Protein AF-A0A0C2GLP7-F1 (afdb_monomer)

InterPro domains:
  IPR011989 Armadillo-like helical [G3DSA:1.25.10.10] (1-63)
  IPR013040 Coatomer, gamma subunit, appendage, Ig-like subdomain [PF08752] (126-172)
  IPR013041 Clathrin adaptor, appendage, Ig-like subdomain superfamily [SSF49348] (123-172)
  IPR016024 Armadillo-type fold [SSF48371] (1-90)
  IPR017106 Coatomer gamma subunit [PTHR10261] (1-172)
  IPR037067 Coatomer, gamma subunit, appendage domain superfamily [G3DSA:2.60.40.1480] (117-172)

Radius of gyration: 25.74 Å; Cα contacts (8 Å, |Δi|>4): 143; chains: 1; bounding box: 52×52×60 Å

Foldseek 3Di:
DLLVVLLVLLLCCLVDVVCVVVSLVVLVVQCPDPDPSSNVSSVVSNVCSPDNDSVVSCVPRVNDQQADPVQVVVQVVVVVVVPDPVDDRDPVVRDGDPDPPVPPPPPPPPDDDDPPPDVPPPPPDVVQVVQCVPPVCVVLDGWDDKDDWDWPDDPPDPDTDIDIDIDGPPDDD

Structure (mmCIF, N/CA/C/O backbone):
data_AF-A0A0C2GLP7-F1
#
_entry.id   AF-A0A0C2GLP7-F1
#
loop_
_atom_site.group_PDB
_atom_site.id
_atom_site.type_symbol
_atom_site.label_atom_id
_atom_site.label_alt_id
_atom_site.label_comp_id
_atom_site.label_asym_id
_atom_site.label_entity_id
_atom_site.label_seq_id
_atom_site.pdbx_PDB_ins_code
_atom_site.Cartn_x
_atom_site.Cartn_y
_atom_site.Cartn_z
_atom_site.occupancy
_atom_site.B_iso_or_equiv
_atom_site.auth_seq_id
_atom_site.auth_comp_id
_atom_site.auth_asym_id
_atom_site.auth_atom_id
_atom_site.pdbx_PDB_model_num
ATOM 1 N N . VAL A 1 1 ? -2.780 -5.185 -8.805 1.00 80.06 1 VAL A N 1
ATOM 2 C CA . VAL A 1 1 ? -4.250 -5.459 -8.766 1.00 80.06 1 VAL A CA 1
ATOM 3 C C . VAL A 1 1 ? -4.715 -6.050 -7.429 1.00 80.06 1 VAL A C 1
ATOM 5 O O . VAL A 1 1 ? -5.695 -5.550 -6.888 1.00 80.06 1 VAL A O 1
ATOM 8 N N . ARG A 1 2 ? -4.038 -7.060 -6.852 1.00 92.25 2 ARG A N 1
ATOM 9 C CA . ARG A 1 2 ? -4.469 -7.697 -5.585 1.00 92.25 2 ARG A CA 1
ATOM 10 C C . ARG A 1 2 ? -4.434 -6.760 -4.364 1.00 92.25 2 ARG A C 1
ATOM 12 O O . ARG A 1 2 ? -5.396 -6.735 -3.603 1.00 92.25 2 ARG A O 1
ATOM 19 N N . ALA A 1 3 ? -3.417 -5.906 -4.238 1.00 92.81 3 ALA A N 1
ATOM 20 C CA . ALA A 1 3 ? -3.325 -4.909 -3.162 1.00 92.81 3 ALA A CA 1
ATOM 21 C C . ALA A 1 3 ? -4.511 -3.915 -3.143 1.00 92.81 3 ALA A C 1
ATOM 23 O O . ALA A 1 3 ? -5.048 -3.558 -2.088 1.00 92.81 3 ALA A O 1
ATOM 24 N N . ALA A 1 4 ? -4.999 -3.523 -4.325 1.00 93.81 4 ALA A N 1
ATOM 25 C CA . ALA A 1 4 ? -6.190 -2.684 -4.453 1.00 93.81 4 ALA A CA 1
ATOM 26 C C . ALA A 1 4 ? -7.460 -3.407 -3.963 1.00 93.81 4 ALA A C 1
ATOM 28 O O . ALA A 1 4 ? -8.297 -2.793 -3.302 1.00 93.81 4 ALA A O 1
ATOM 29 N N . ALA A 1 5 ? -7.582 -4.716 -4.213 1.00 96.06 5 ALA A N 1
ATOM 30 C CA . ALA A 1 5 ? -8.701 -5.518 -3.716 1.00 96.06 5 ALA A CA 1
ATOM 31 C C . ALA A 1 5 ? -8.699 -5.624 -2.180 1.00 96.06 5 ALA A C 1
ATOM 33 O O . ALA A 1 5 ? -9.744 -5.445 -1.557 1.00 96.06 5 ALA A O 1
ATOM 34 N N . VAL A 1 6 ? -7.530 -5.823 -1.559 1.00 97.31 6 VAL A N 1
ATOM 35 C CA . VAL A 1 6 ? -7.371 -5.807 -0.089 1.00 97.31 6 VAL A CA 1
ATOM 36 C C . VAL A 1 6 ? -7.851 -4.483 0.510 1.00 97.31 6 VAL A C 1
ATOM 38 O O . VAL A 1 6 ? -8.570 -4.460 1.507 1.00 97.31 6 VAL A O 1
ATOM 41 N N . THR A 1 7 ? -7.531 -3.376 -0.153 1.00 95.25 7 THR A N 1
ATOM 42 C CA . THR A 1 7 ? -7.977 -2.036 0.256 1.00 95.25 7 THR A CA 1
ATOM 43 C C . THR A 1 7 ? -9.483 -1.861 0.131 1.00 95.25 7 THR A C 1
ATOM 45 O O . THR A 1 7 ? -10.116 -1.293 1.018 1.00 95.25 7 THR A O 1
ATOM 48 N N . ALA A 1 8 ? -10.081 -2.362 -0.951 1.00 95.75 8 ALA A N 1
ATOM 49 C CA . ALA A 1 8 ? -11.529 -2.328 -1.128 1.00 95.75 8 ALA A CA 1
ATOM 50 C C . ALA A 1 8 ? -12.249 -3.137 -0.034 1.00 95.75 8 ALA A C 1
ATOM 52 O O . ALA A 1 8 ? -13.205 -2.642 0.560 1.00 95.75 8 ALA A O 1
ATOM 53 N N . LEU A 1 9 ? -11.749 -4.335 0.296 1.00 96.31 9 LEU A N 1
ATOM 54 C CA . LEU A 1 9 ? -12.263 -5.144 1.407 1.00 96.31 9 LEU A CA 1
ATOM 55 C C . LEU A 1 9 ? -12.194 -4.386 2.736 1.00 96.31 9 LEU A C 1
ATOM 57 O O . LEU A 1 9 ? -13.183 -4.335 3.467 1.00 96.31 9 LEU A O 1
ATOM 61 N N . ALA A 1 10 ? -11.059 -3.748 3.022 1.00 95.88 10 ALA A N 1
ATOM 62 C CA . ALA A 1 10 ? -10.894 -2.953 4.231 1.00 95.88 10 ALA A CA 1
ATOM 63 C C . ALA A 1 10 ? -11.896 -1.790 4.310 1.00 95.88 10 ALA A C 1
ATOM 65 O O . ALA A 1 10 ? -12.485 -1.568 5.366 1.00 95.88 10 ALA A O 1
ATOM 66 N N . LYS A 1 11 ? -12.159 -1.102 3.190 1.00 95.12 11 LYS A N 1
ATOM 67 C CA . LYS A 1 11 ? -13.175 -0.038 3.113 1.00 95.12 11 LYS A CA 1
ATOM 68 C C . LYS A 1 11 ? -14.583 -0.552 3.417 1.00 95.12 11 LYS A C 1
ATOM 70 O O . LYS A 1 11 ? -15.300 0.101 4.173 1.00 95.12 11 LYS A O 1
ATOM 75 N N . PHE A 1 12 ? -14.959 -1.731 2.915 1.00 95.19 12 PHE A N 1
ATOM 76 C CA . PHE A 1 12 ? -16.239 -2.353 3.277 1.00 95.19 12 PHE A CA 1
ATOM 77 C C . PHE A 1 12 ? -16.322 -2.665 4.773 1.00 95.19 12 PHE A C 1
ATOM 79 O O . PHE A 1 12 ? -17.330 -2.355 5.404 1.00 95.19 12 PHE A O 1
ATOM 86 N N . GLY A 1 13 ? -15.254 -3.215 5.360 1.00 93.94 13 GLY A N 1
ATOM 87 C CA . GLY A 1 13 ? -15.191 -3.464 6.802 1.00 93.94 13 GLY A CA 1
ATOM 88 C C . GLY A 1 13 ? -15.241 -2.176 7.633 1.00 93.94 13 GLY A C 1
ATOM 89 O O . GLY A 1 13 ? -15.859 -2.142 8.695 1.00 93.94 13 GLY A O 1
ATOM 90 N N . ALA A 1 14 ? -14.636 -1.091 7.154 1.00 93.56 14 ALA A N 1
ATOM 91 C CA . ALA A 1 14 ? -14.672 0.201 7.829 1.00 93.56 14 ALA A CA 1
ATOM 92 C C . ALA A 1 14 ? -16.087 0.803 7.839 1.00 93.56 14 ALA A C 1
ATOM 94 O O . ALA A 1 14 ? -16.565 1.189 8.907 1.00 93.56 14 ALA A O 1
ATOM 95 N N . GLN A 1 15 ? -16.763 0.812 6.683 1.00 92.88 15 GLN A N 1
ATOM 96 C CA . GLN A 1 15 ? -18.100 1.397 6.505 1.00 92.88 15 GLN A CA 1
ATOM 97 C C . GLN A 1 15 ? -19.227 0.544 7.099 1.00 92.88 15 GLN A C 1
ATOM 99 O O . GLN A 1 15 ? -20.223 1.090 7.568 1.00 92.88 15 GLN A O 1
ATOM 104 N N . CYS A 1 16 ? -19.090 -0.785 7.089 1.00 92.56 16 CYS A N 1
ATOM 105 C CA . CYS A 1 16 ? -20.119 -1.708 7.555 1.00 92.56 16 CYS A CA 1
ATOM 106 C C . CYS A 1 16 ? -19.573 -2.623 8.657 1.00 92.56 16 CYS A C 1
ATOM 108 O O . CYS A 1 16 ? -18.890 -3.616 8.394 1.00 92.56 16 CYS A O 1
ATOM 110 N N . ALA A 1 17 ? -19.906 -2.297 9.909 1.00 89.25 17 ALA A N 1
ATOM 111 C CA . ALA A 1 17 ? -19.451 -3.051 11.075 1.00 89.25 17 ALA A CA 1
ATOM 112 C C . ALA A 1 17 ? -19.919 -4.518 11.062 1.00 89.25 17 ALA A C 1
ATOM 114 O O . ALA A 1 17 ? -19.164 -5.398 11.469 1.00 89.25 17 ALA A O 1
ATOM 115 N N . GLU A 1 18 ? -21.114 -4.792 10.533 1.00 93.88 18 GLU A N 1
ATOM 116 C CA . GLU A 1 18 ? -21.685 -6.144 10.438 1.00 93.88 18 GLU A CA 1
ATOM 117 C C . GLU A 1 18 ? -20.884 -7.064 9.509 1.00 93.88 18 GLU A C 1
ATOM 119 O O . GLU A 1 18 ? -20.799 -8.269 9.741 1.00 93.88 18 GLU A O 1
ATOM 124 N N . LEU A 1 19 ? -20.239 -6.504 8.480 1.00 94.25 19 LEU A N 1
ATOM 125 C CA . LEU A 1 19 ? -19.404 -7.265 7.550 1.00 94.25 19 LEU A CA 1
ATOM 126 C C . LEU A 1 19 ? -17.975 -7.479 8.065 1.00 94.25 19 LEU A C 1
ATOM 128 O O . LEU A 1 19 ? -17.256 -8.311 7.504 1.00 94.25 19 LEU A O 1
ATOM 132 N N . ARG A 1 20 ? -17.544 -6.780 9.127 1.00 93.69 20 ARG A N 1
ATOM 133 C CA . ARG A 1 20 ? -16.162 -6.855 9.641 1.00 93.69 20 ARG A CA 1
ATOM 134 C C . ARG A 1 20 ? -15.683 -8.276 9.927 1.00 93.69 20 ARG A C 1
ATOM 136 O O . ARG A 1 20 ? -14.580 -8.579 9.477 1.00 93.69 20 ARG A O 1
ATOM 14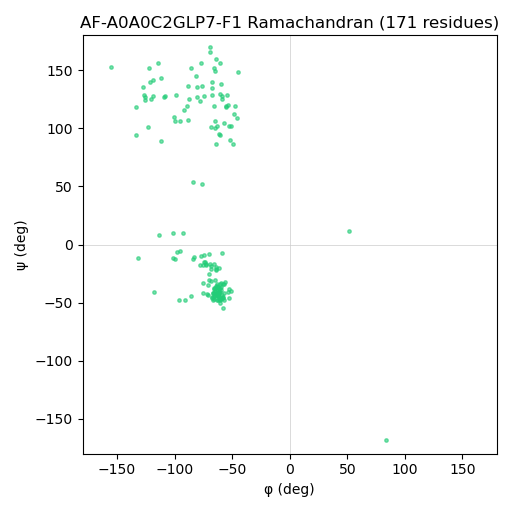3 N N . PRO A 1 21 ? -16.451 -9.164 10.591 1.00 95.75 21 PRO A N 1
ATOM 144 C CA . PRO A 1 21 ? -15.984 -10.525 10.852 1.00 95.75 21 PRO A CA 1
ATOM 145 C C . PRO A 1 21 ? -15.657 -11.279 9.556 1.00 95.75 21 PRO A C 1
ATOM 147 O O . PRO A 1 21 ? -14.601 -11.901 9.439 1.00 95.75 21 PRO A O 1
ATOM 150 N N . SER A 1 22 ? -16.516 -11.152 8.541 1.00 97.12 22 SER A N 1
ATOM 151 C CA . SER A 1 22 ? -16.319 -11.768 7.225 1.00 97.12 22 SER A CA 1
ATOM 152 C C . SER A 1 22 ? -15.113 -11.174 6.494 1.00 97.12 22 SER A C 1
ATOM 154 O O . SER A 1 22 ? -14.281 -11.914 5.968 1.00 97.12 22 SER A O 1
ATOM 156 N N . ILE A 1 23 ? -14.971 -9.845 6.506 1.00 97.25 23 ILE A N 1
ATOM 157 C CA . ILE A 1 23 ? -13.829 -9.146 5.903 1.00 97.25 23 ILE A CA 1
ATOM 158 C C . ILE A 1 23 ? -12.514 -9.547 6.583 1.00 97.25 23 ILE A C 1
ATOM 160 O O . ILE A 1 23 ? -11.542 -9.842 5.892 1.00 97.25 23 ILE A O 1
ATOM 164 N N . GLN A 1 24 ? -12.474 -9.636 7.914 1.00 96.31 24 GLN A N 1
ATOM 165 C CA . GLN A 1 24 ? -11.284 -10.071 8.650 1.00 96.31 24 GLN A CA 1
ATOM 166 C C . GLN A 1 24 ? -10.863 -11.499 8.273 1.00 96.31 24 GLN A C 1
ATOM 168 O O . GLN A 1 24 ? -9.671 -11.770 8.148 1.00 96.31 24 GLN A O 1
ATOM 173 N N . VAL A 1 25 ? -11.806 -12.418 8.039 1.00 97.44 25 VAL A N 1
ATOM 174 C CA . VAL A 1 25 ? -11.477 -13.769 7.546 1.00 97.44 25 VAL A CA 1
ATOM 175 C C . VAL A 1 25 ? -10.822 -13.712 6.163 1.00 97.44 25 VAL A C 1
ATOM 177 O O . VAL A 1 25 ? -9.849 -14.428 5.919 1.00 97.44 25 VAL A O 1
ATOM 180 N N . LEU A 1 26 ? -11.320 -12.861 5.264 1.00 97.25 26 LEU A N 1
ATOM 181 C CA . LEU A 1 26 ? -10.726 -12.684 3.936 1.00 97.25 26 LEU A CA 1
ATOM 182 C C . LEU A 1 26 ? -9.326 -12.068 4.022 1.00 97.25 26 LEU A C 1
ATOM 184 O O . LEU A 1 26 ? -8.393 -12.606 3.431 1.00 97.25 26 LEU A O 1
ATOM 188 N N . LEU A 1 27 ? -9.151 -11.009 4.815 1.00 97.44 27 LEU A N 1
ATOM 189 C CA . LEU A 1 27 ? -7.850 -10.365 5.006 1.00 97.44 27 LEU A CA 1
ATOM 190 C C . LEU A 1 27 ? -6.821 -11.315 5.639 1.00 97.44 27 LEU A C 1
ATOM 192 O O . LEU A 1 27 ? -5.662 -11.305 5.236 1.00 97.44 27 LEU A O 1
ATOM 196 N N . LYS A 1 28 ? -7.229 -12.197 6.565 1.00 97.81 28 LYS A N 1
ATOM 197 C CA . LYS A 1 28 ? -6.335 -13.223 7.140 1.00 97.81 28 LYS A CA 1
ATOM 198 C C . LYS A 1 28 ? -5.769 -14.166 6.080 1.00 97.81 28 LYS A C 1
ATOM 200 O O . LYS A 1 28 ? -4.634 -14.605 6.214 1.00 97.81 28 LYS A O 1
ATOM 205 N N . ARG A 1 29 ? -6.522 -14.462 5.015 1.00 97.06 29 ARG A N 1
ATOM 206 C CA . ARG A 1 29 ? -6.010 -15.263 3.889 1.00 97.06 29 ARG A CA 1
ATOM 207 C C . ARG A 1 29 ? -4.982 -14.494 3.064 1.00 97.06 29 ARG A C 1
ATOM 209 O O . ARG A 1 29 ? -4.016 -15.092 2.607 1.00 97.06 29 ARG A O 1
ATOM 216 N N . CYS A 1 30 ? -5.154 -13.181 2.922 1.00 97.50 30 CYS A N 1
ATOM 217 C CA . CYS A 1 30 ? -4.206 -12.319 2.215 1.00 97.50 30 CYS A CA 1
ATOM 218 C C . CYS A 1 30 ? -2.834 -12.223 2.910 1.00 97.50 30 CYS A C 1
ATOM 220 O O . CYS A 1 30 ? -1.864 -11.863 2.256 1.00 97.50 30 CYS A O 1
ATOM 222 N N . LEU A 1 31 ? -2.716 -12.610 4.188 1.00 97.44 31 LEU A N 1
ATOM 223 C CA . LEU A 1 31 ? -1.420 -12.724 4.879 1.00 97.44 31 LEU A CA 1
ATOM 224 C C . LEU A 1 31 ? -0.500 -13.799 4.282 1.00 97.44 31 LEU A C 1
ATOM 226 O O . LEU A 1 31 ? 0.702 -13.776 4.521 1.00 97.44 31 LEU A O 1
ATOM 230 N N . LEU A 1 32 ? -1.059 -14.742 3.520 1.00 96.12 32 LEU A N 1
ATOM 231 C CA . LEU A 1 32 ? -0.320 -15.814 2.850 1.00 96.12 32 LEU A CA 1
ATOM 232 C C . LEU A 1 32 ? -0.105 -15.533 1.353 1.00 96.12 32 LEU A C 1
ATOM 234 O O . LEU A 1 32 ? 0.300 -16.432 0.619 1.00 96.12 32 LEU A O 1
ATOM 238 N N . ASP A 1 33 ? -0.414 -14.321 0.879 1.00 97.81 33 ASP A N 1
ATOM 239 C CA . ASP A 1 33 ? -0.164 -13.940 -0.514 1.00 97.81 33 ASP A CA 1
ATOM 240 C C . ASP A 1 33 ? 1.347 -13.923 -0.795 1.00 97.81 33 ASP A C 1
ATOM 242 O O . ASP A 1 33 ? 2.145 -13.658 0.101 1.00 97.81 33 ASP A O 1
ATOM 246 N N . SER A 1 34 ? 1.760 -14.219 -2.027 1.00 96.62 34 SER A N 1
ATOM 247 C CA . SER A 1 34 ? 3.175 -14.216 -2.423 1.00 96.62 34 SER A CA 1
ATOM 248 C C . SER A 1 34 ? 3.771 -12.807 -2.484 1.00 96.62 34 SER A C 1
ATOM 250 O O . SER A 1 34 ? 4.977 -12.649 -2.311 1.00 96.62 34 SER A O 1
ATOM 252 N N . ASP A 1 35 ? 2.929 -11.801 -2.701 1.00 97.00 35 ASP A N 1
ATOM 253 C CA . ASP A 1 35 ? 3.284 -10.386 -2.833 1.00 97.00 35 ASP A CA 1
ATOM 254 C C . ASP A 1 35 ? 3.308 -9.702 -1.455 1.00 97.00 35 ASP A C 1
ATOM 256 O O . ASP A 1 35 ? 2.347 -9.790 -0.683 1.00 97.00 35 ASP A O 1
ATOM 260 N N . ASP A 1 36 ? 4.430 -9.072 -1.120 1.00 97.50 36 ASP A N 1
ATOM 261 C CA . ASP A 1 36 ? 4.656 -8.395 0.156 1.00 97.50 36 ASP A CA 1
ATOM 262 C C . ASP A 1 36 ? 3.746 -7.180 0.350 1.00 97.50 36 ASP A C 1
ATOM 264 O O . ASP A 1 36 ? 3.180 -7.038 1.435 1.00 97.50 36 ASP A O 1
ATOM 268 N N . GLU A 1 37 ? 3.473 -6.395 -0.699 1.00 96.69 37 GLU A N 1
ATOM 269 C CA . GLU A 1 37 ? 2.550 -5.255 -0.614 1.00 96.69 37 GLU A CA 1
ATOM 270 C C . GLU A 1 37 ? 1.149 -5.725 -0.184 1.00 96.69 37 GLU A C 1
ATOM 272 O O . GLU A 1 37 ? 0.463 -5.088 0.623 1.00 96.69 37 GLU A O 1
ATOM 277 N N . VAL A 1 38 ? 0.710 -6.879 -0.697 1.00 97.88 38 VAL A N 1
ATOM 278 C CA . VAL A 1 38 ? -0.583 -7.476 -0.331 1.00 97.88 38 VAL A CA 1
ATOM 279 C C . VAL A 1 38 ? -0.593 -7.906 1.137 1.00 97.88 38 VAL A C 1
ATOM 281 O O . VAL A 1 38 ? -1.568 -7.617 1.845 1.00 97.88 38 VAL A O 1
ATOM 284 N N . ARG A 1 39 ? 0.473 -8.570 1.602 1.00 97.88 39 ARG A N 1
ATOM 285 C CA . ARG A 1 39 ? 0.594 -9.043 2.991 1.00 97.88 39 ARG A CA 1
ATOM 286 C C . ARG A 1 39 ? 0.653 -7.889 3.989 1.00 97.88 39 ARG A C 1
ATOM 288 O O . ARG A 1 39 ? -0.032 -7.939 5.016 1.00 97.88 39 ARG A O 1
ATOM 295 N N . ASP A 1 40 ? 1.400 -6.838 3.676 1.00 97.88 40 ASP A N 1
ATOM 296 C CA . ASP A 1 40 ? 1.571 -5.680 4.554 1.00 97.88 40 ASP A CA 1
ATOM 297 C C . ASP A 1 40 ? 0.262 -4.905 4.697 1.00 97.88 40 ASP A C 1
ATOM 299 O O . ASP A 1 40 ? -0.186 -4.618 5.813 1.00 97.88 40 ASP A O 1
ATOM 303 N N . ARG A 1 41 ? -0.441 -4.664 3.582 1.00 97.19 41 ARG A N 1
ATOM 304 C CA . ARG A 1 41 ? -1.769 -4.030 3.611 1.00 97.19 41 ARG A CA 1
ATOM 305 C C . ARG A 1 41 ? -2.787 -4.874 4.367 1.00 97.19 41 ARG A C 1
ATOM 307 O O . ARG A 1 41 ? -3.585 -4.329 5.129 1.00 97.19 41 ARG A O 1
ATOM 314 N N . ALA A 1 42 ? -2.773 -6.192 4.175 1.00 97.94 42 ALA A N 1
ATOM 315 C CA . ALA A 1 42 ? -3.664 -7.091 4.899 1.00 97.94 42 ALA A CA 1
ATOM 316 C C . ALA A 1 42 ? -3.404 -7.041 6.412 1.00 97.94 42 ALA A C 1
ATOM 318 O O . ALA A 1 42 ? -4.354 -6.915 7.186 1.00 97.94 42 ALA A O 1
ATOM 319 N N . THR A 1 43 ? -2.135 -7.062 6.825 1.00 97.81 43 THR A N 1
ATOM 320 C CA . THR A 1 43 ? -1.720 -6.937 8.231 1.00 97.81 43 THR A CA 1
ATOM 321 C C . THR A 1 43 ? -2.169 -5.605 8.829 1.00 97.81 43 THR A C 1
ATOM 323 O O . THR A 1 43 ? -2.792 -5.574 9.896 1.00 97.81 43 THR A O 1
ATOM 326 N N . PHE A 1 44 ? -1.917 -4.508 8.113 1.00 96.25 44 PHE A N 1
ATOM 327 C CA . PHE A 1 44 ? -2.297 -3.162 8.527 1.00 96.25 44 PHE A CA 1
ATOM 328 C C . PHE A 1 44 ? -3.812 -3.042 8.746 1.00 96.25 44 PHE A C 1
ATOM 330 O O . PHE A 1 44 ? -4.261 -2.686 9.838 1.00 96.25 44 PHE A O 1
ATOM 337 N N . TYR A 1 45 ? -4.616 -3.408 7.743 1.00 96.75 45 TYR A N 1
ATOM 338 C CA . TYR A 1 45 ? -6.071 -3.292 7.840 1.00 96.75 45 TYR A CA 1
ATOM 339 C C . TYR A 1 45 ? -6.688 -4.269 8.844 1.00 96.75 45 TYR A C 1
ATOM 341 O O . TYR A 1 45 ? -7.684 -3.922 9.475 1.00 96.75 45 TYR A O 1
ATOM 349 N N . LEU A 1 46 ? -6.115 -5.462 9.036 1.00 96.62 46 LEU A N 1
ATOM 350 C CA . LEU A 1 46 ? -6.562 -6.384 10.086 1.00 96.62 46 LEU A CA 1
ATOM 351 C C . LEU A 1 46 ? -6.392 -5.787 11.475 1.00 96.62 46 LEU A C 1
ATOM 353 O O . LEU A 1 46 ? -7.331 -5.827 12.266 1.00 96.62 46 LEU A O 1
ATOM 357 N N . THR A 1 47 ? -5.215 -5.227 11.746 1.00 94.50 47 THR A N 1
ATOM 358 C CA . THR A 1 47 ? -4.907 -4.593 13.033 1.00 94.50 47 THR A CA 1
ATOM 359 C C . THR A 1 47 ? -5.883 -3.452 13.302 1.00 94.50 47 THR A C 1
ATOM 361 O O . THR A 1 47 ? -6.482 -3.364 14.373 1.00 94.50 47 THR A O 1
ATOM 364 N N . LEU A 1 48 ? -6.124 -2.627 12.283 1.00 94.19 48 LEU A N 1
ATOM 365 C CA . LEU A 1 48 ? -7.006 -1.477 12.399 1.00 94.19 48 LEU A CA 1
ATOM 366 C C . LEU A 1 48 ? -8.476 -1.872 12.603 1.00 94.19 48 LEU A C 1
ATOM 368 O O . LEU A 1 48 ? -9.152 -1.334 13.473 1.00 94.19 48 LEU A O 1
ATOM 372 N N . LEU A 1 49 ? -8.983 -2.832 11.825 1.00 93.62 49 LEU A N 1
ATOM 373 C CA . LEU A 1 49 ? -10.378 -3.270 11.920 1.00 93.62 49 LEU A CA 1
ATOM 374 C C . LEU A 1 49 ? -10.663 -4.118 13.167 1.00 93.62 49 LEU A C 1
ATOM 376 O O . LEU A 1 49 ? -11.836 -4.353 13.461 1.00 93.62 49 LEU A O 1
ATOM 380 N N . ALA A 1 50 ? -9.634 -4.625 13.851 1.00 91.25 50 ALA A N 1
ATOM 381 C CA . ALA A 1 50 ? -9.782 -5.415 15.069 1.00 91.25 50 ALA A CA 1
ATOM 382 C C . ALA A 1 50 ? -9.885 -4.547 16.330 1.00 91.25 50 ALA A C 1
ATOM 384 O O . ALA A 1 50 ? -10.744 -4.827 17.162 1.00 91.25 50 ALA A O 1
ATOM 385 N N . ASP A 1 51 ? -9.037 -3.522 16.457 1.00 87.31 51 ASP A N 1
ATOM 386 C CA . ASP A 1 51 ? -8.809 -2.849 17.748 1.00 87.31 51 ASP A CA 1
ATOM 387 C C . ASP A 1 51 ? -8.886 -1.311 17.680 1.00 87.31 51 ASP A C 1
ATOM 389 O O . ASP A 1 51 ? -8.936 -0.627 18.700 1.00 87.31 51 ASP A O 1
ATOM 393 N N . ALA A 1 52 ? -8.915 -0.715 16.481 1.00 86.75 52 ALA A N 1
ATOM 394 C CA . ALA A 1 52 ? -8.903 0.740 16.374 1.00 86.75 52 ALA A CA 1
ATOM 395 C C . ALA A 1 52 ? -10.293 1.363 16.588 1.00 86.75 52 ALA A C 1
ATOM 397 O O . ALA A 1 52 ? -11.328 0.858 16.144 1.00 86.75 52 ALA A O 1
ATOM 398 N N . ALA A 1 53 ? -10.307 2.540 17.215 1.00 88.75 53 ALA A N 1
ATOM 399 C CA . ALA A 1 53 ? -11.508 3.353 17.342 1.00 88.75 53 ALA A CA 1
ATOM 400 C C . ALA A 1 53 ? -11.988 3.866 15.970 1.00 88.75 53 ALA A C 1
ATOM 402 O O . ALA A 1 53 ? -11.190 4.119 15.065 1.00 88.75 53 ALA A O 1
ATOM 403 N N . ALA A 1 54 ? -13.297 4.106 15.833 1.00 86.12 54 ALA A N 1
ATOM 404 C CA . ALA A 1 54 ? -13.905 4.570 14.581 1.00 86.12 54 ALA A CA 1
ATOM 405 C C . ALA A 1 54 ? -13.227 5.806 13.939 1.00 86.12 54 ALA A C 1
ATOM 407 O O . ALA A 1 54 ? -13.036 5.786 12.724 1.00 86.12 54 ALA A O 1
ATOM 408 N N . PRO A 1 55 ? -12.789 6.843 14.690 1.00 89.44 55 PRO A N 1
ATOM 409 C CA . PRO A 1 55 ? -12.099 7.992 14.095 1.00 89.44 55 PRO A CA 1
ATOM 410 C C . PRO A 1 55 ? -10.768 7.620 13.432 1.00 89.44 55 PRO A C 1
ATOM 412 O O . PRO A 1 55 ? -10.411 8.175 12.398 1.00 89.44 55 PRO A O 1
ATOM 415 N N . VAL A 1 56 ? -10.049 6.659 14.015 1.00 89.94 56 VAL A N 1
ATOM 416 C CA . VAL A 1 56 ? -8.770 6.167 13.494 1.00 89.94 56 VAL A CA 1
ATOM 417 C C . VAL A 1 56 ? -9.014 5.352 12.224 1.00 89.94 56 VAL A C 1
ATOM 419 O O . VAL A 1 56 ? -8.342 5.559 11.219 1.00 89.94 56 VAL A O 1
ATOM 422 N N . ILE A 1 57 ? -10.030 4.482 12.228 1.00 90.12 57 ILE A N 1
ATOM 423 C CA . ILE A 1 57 ? -10.428 3.717 11.036 1.00 90.12 57 ILE A CA 1
ATOM 424 C C . ILE A 1 57 ? -10.795 4.656 9.882 1.00 90.12 57 ILE A C 1
ATOM 426 O O . ILE A 1 57 ? -10.346 4.443 8.757 1.00 90.12 57 ILE A O 1
ATOM 430 N N . ASN A 1 58 ? -11.576 5.703 10.153 1.00 88.56 58 ASN A N 1
ATOM 431 C CA . ASN A 1 58 ? -11.969 6.665 9.125 1.00 88.56 58 ASN A CA 1
ATOM 432 C C . ASN A 1 58 ? -10.742 7.353 8.524 1.00 88.56 58 ASN A C 1
ATOM 434 O O . ASN A 1 58 ? -10.557 7.282 7.313 1.00 88.56 58 ASN A O 1
ATOM 438 N N . ASN A 1 59 ? -9.853 7.881 9.370 1.00 88.00 59 ASN A N 1
ATOM 439 C CA . ASN A 1 59 ? -8.660 8.602 8.928 1.00 88.00 59 ASN A CA 1
ATOM 440 C C . ASN A 1 59 ? -7.701 7.732 8.093 1.00 88.00 59 ASN A C 1
ATOM 442 O O . ASN A 1 59 ? -7.131 8.204 7.125 1.00 88.00 59 ASN A O 1
ATOM 446 N N . PHE A 1 60 ? -7.525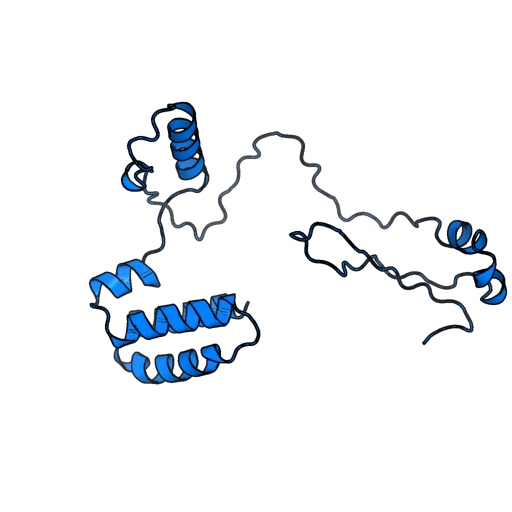 6.451 8.427 1.00 88.69 60 PHE A N 1
ATOM 447 C CA . PHE A 1 60 ? -6.517 5.614 7.757 1.00 88.69 60 PHE A CA 1
ATOM 448 C C . PHE A 1 60 ? -7.061 4.685 6.659 1.00 88.69 60 PHE A C 1
ATOM 450 O O . PHE A 1 60 ? -6.277 4.102 5.905 1.00 88.69 60 PHE A O 1
ATOM 457 N N . VAL A 1 61 ? -8.382 4.503 6.556 1.00 90.69 61 VAL A N 1
ATOM 458 C CA . VAL A 1 61 ? -9.002 3.595 5.564 1.00 90.69 61 VAL A CA 1
ATOM 459 C C . VAL A 1 61 ? -9.903 4.334 4.587 1.00 90.69 61 VAL A C 1
ATOM 461 O O . VAL A 1 61 ? -9.928 3.993 3.399 1.00 90.69 61 VAL A O 1
ATOM 464 N N . LEU A 1 62 ? -10.679 5.298 5.082 1.00 87.31 62 LEU A N 1
ATOM 465 C CA . LEU A 1 62 ? -11.695 5.993 4.292 1.00 87.31 62 LEU A CA 1
ATOM 466 C C . LEU A 1 62 ? -11.155 7.305 3.739 1.00 87.31 62 LEU A C 1
ATOM 468 O O . LEU A 1 62 ? -11.271 7.552 2.536 1.00 87.31 62 LEU A O 1
ATOM 472 N N . ASP A 1 63 ? -10.525 8.085 4.606 1.00 83.88 63 ASP A N 1
ATOM 473 C CA . ASP A 1 63 ? -9.987 9.392 4.288 1.00 83.88 63 ASP A CA 1
ATOM 474 C C . ASP A 1 63 ? -8.558 9.202 3.771 1.00 83.88 63 ASP A C 1
ATOM 476 O O . ASP A 1 63 ? -7.642 8.818 4.486 1.00 83.88 63 ASP A O 1
ATOM 480 N N . GLY A 1 64 ? -8.359 9.384 2.468 1.00 75.00 64 GLY A N 1
ATOM 481 C CA . GLY A 1 64 ? -7.010 9.396 1.910 1.00 75.00 64 GLY A CA 1
ATOM 482 C C . GLY A 1 64 ? -6.242 10.636 2.365 1.00 75.00 64 GLY A C 1
ATOM 483 O O . GLY A 1 64 ? -6.830 11.620 2.812 1.00 75.00 64 GLY A O 1
ATOM 484 N N . LEU A 1 65 ? -4.921 10.638 2.177 1.00 78.69 65 LEU A N 1
ATOM 485 C CA . LEU A 1 65 ? -4.158 11.876 2.280 1.00 78.69 65 LEU A CA 1
ATOM 486 C C . LEU A 1 65 ? -4.604 12.821 1.154 1.00 78.69 65 LEU A C 1
ATOM 488 O O . LEU A 1 65 ? -4.265 12.621 -0.009 1.00 78.69 65 LEU A O 1
ATOM 492 N N . GLN A 1 66 ? -5.365 13.852 1.507 1.00 79.44 66 GLN A N 1
ATOM 493 C CA . GLN A 1 66 ? -5.926 14.821 0.568 1.00 79.44 66 GLN A CA 1
ATOM 494 C C . GLN A 1 66 ? -4.911 15.925 0.240 1.00 79.44 66 GLN A C 1
ATOM 496 O O . GLN A 1 66 ? -5.202 17.105 0.401 1.00 79.44 66 GLN A O 1
ATOM 501 N N . VAL A 1 67 ? -3.704 15.572 -0.200 1.00 84.00 67 VAL A N 1
ATOM 502 C CA . VAL A 1 67 ? -2.693 16.548 -0.647 1.00 84.00 67 VAL A CA 1
ATOM 503 C C . VAL A 1 67 ? -2.352 16.303 -2.110 1.00 84.00 67 VAL A C 1
ATOM 505 O O . VAL A 1 67 ? -2.276 15.157 -2.551 1.00 84.00 67 VAL A O 1
ATOM 508 N N . LEU A 1 68 ? -2.145 17.375 -2.875 1.00 85.62 68 LEU A N 1
ATOM 509 C CA . LEU A 1 68 ? -1.660 17.242 -4.248 1.00 85.62 68 LEU A CA 1
ATOM 510 C C . LEU A 1 68 ? -0.160 16.926 -4.226 1.00 85.62 68 LEU A C 1
ATOM 512 O O . LEU A 1 68 ? 0.575 17.604 -3.495 1.00 85.62 68 LEU A O 1
ATOM 516 N N . PRO A 1 69 ? 0.325 15.979 -5.052 1.00 87.06 69 PRO A N 1
ATOM 517 C CA . PRO A 1 69 ? 1.751 15.665 -5.132 1.00 87.06 69 PRO A CA 1
ATOM 518 C C . PRO A 1 69 ? 2.612 16.901 -5.408 1.00 87.06 69 PRO A C 1
ATOM 520 O O . PRO A 1 69 ? 3.622 17.105 -4.746 1.00 87.06 69 PRO A O 1
ATOM 523 N N . SER A 1 70 ? 2.155 17.783 -6.300 1.00 88.94 70 SER A N 1
ATOM 524 C CA . SER A 1 70 ? 2.840 19.034 -6.654 1.00 88.94 70 SER A CA 1
ATOM 525 C C . SER A 1 70 ? 2.966 20.019 -5.484 1.00 88.94 70 SER A C 1
ATOM 527 O O . SER A 1 70 ? 3.957 20.738 -5.368 1.00 88.94 70 SER A O 1
ATOM 529 N N . SER A 1 71 ? 1.970 20.058 -4.595 1.00 89.62 71 SER A N 1
ATOM 530 C CA . SER A 1 71 ? 2.001 20.917 -3.405 1.00 89.62 71 SER A CA 1
ATOM 531 C C . SER A 1 71 ? 2.941 20.351 -2.344 1.00 89.62 71 SER A C 1
ATOM 533 O O . SER A 1 71 ? 3.718 21.100 -1.756 1.00 89.62 71 SER A O 1
ATOM 535 N N . LEU A 1 72 ? 2.913 19.030 -2.144 1.00 92.19 72 LEU A N 1
ATOM 536 C CA . LEU A 1 72 ? 3.848 18.338 -1.260 1.00 92.19 72 LEU A CA 1
ATOM 537 C C . LEU A 1 72 ? 5.296 18.511 -1.740 1.00 92.19 72 LEU A C 1
ATOM 539 O O . LEU A 1 72 ? 6.158 18.872 -0.944 1.00 92.19 72 LEU A O 1
ATOM 543 N N . GLU A 1 73 ? 5.547 18.320 -3.037 1.00 93.06 73 GLU A N 1
ATOM 544 C CA . GLU A 1 73 ? 6.864 18.494 -3.660 1.00 93.06 73 GLU A CA 1
ATOM 545 C C . GLU A 1 73 ? 7.412 19.903 -3.431 1.00 93.06 73 GLU A C 1
ATOM 547 O O . GLU A 1 73 ? 8.545 20.059 -2.982 1.00 93.06 73 GLU A O 1
ATOM 552 N N . ARG A 1 74 ? 6.592 20.936 -3.658 1.00 92.56 74 ARG A N 1
ATOM 553 C CA . ARG A 1 74 ? 6.998 22.326 -3.432 1.00 92.56 74 ARG A CA 1
ATOM 554 C C . ARG A 1 74 ? 7.373 22.591 -1.973 1.00 92.56 74 ARG A C 1
ATOM 556 O O . ARG A 1 74 ? 8.419 23.178 -1.716 1.00 92.56 74 ARG A O 1
ATOM 563 N N . CYS A 1 75 ? 6.547 22.146 -1.026 1.00 93.00 75 CYS A N 1
ATOM 564 C CA . CYS A 1 75 ? 6.830 22.323 0.399 1.00 93.00 75 CYS A CA 1
ATOM 565 C C . CYS A 1 75 ? 8.103 21.579 0.830 1.00 93.00 75 CYS A C 1
ATOM 567 O O . CYS A 1 75 ? 8.879 22.109 1.624 1.00 93.00 75 CYS A O 1
ATOM 569 N N . LEU A 1 76 ? 8.337 20.375 0.299 1.00 93.50 76 LEU A N 1
ATOM 570 C CA . LEU A 1 76 ? 9.563 19.618 0.554 1.00 93.50 76 LEU A CA 1
ATOM 571 C C . LEU A 1 76 ? 10.787 20.309 -0.053 1.00 93.50 76 LEU A C 1
ATOM 573 O O . LEU A 1 76 ? 11.822 20.392 0.603 1.00 93.50 76 LEU A O 1
ATOM 577 N N . PHE A 1 77 ? 10.668 20.846 -1.267 1.00 94.12 77 PHE A N 1
ATOM 578 C CA . PHE A 1 77 ? 11.740 21.596 -1.917 1.00 94.12 77 PHE A CA 1
ATOM 579 C C . PHE A 1 77 ? 12.143 22.827 -1.096 1.00 94.12 77 PHE A C 1
ATOM 581 O O . PHE A 1 77 ? 13.327 23.038 -0.833 1.00 94.12 77 PHE A O 1
ATOM 588 N N . ASP A 1 78 ? 11.160 23.606 -0.639 1.00 92.06 78 ASP A N 1
ATOM 589 C CA . ASP A 1 78 ? 11.398 24.784 0.198 1.00 92.06 78 ASP A CA 1
ATOM 590 C C . ASP A 1 78 ? 12.041 24.404 1.544 1.00 92.06 78 ASP A C 1
ATOM 592 O O . ASP A 1 78 ? 12.955 25.090 2.005 1.00 92.06 78 ASP A O 1
ATOM 596 N N . TYR A 1 79 ? 11.615 23.286 2.144 1.00 93.38 79 TYR A N 1
ATOM 597 C CA . TYR A 1 79 ? 12.206 22.754 3.374 1.00 93.38 79 TYR A CA 1
ATOM 598 C C . TYR A 1 79 ? 13.675 22.351 3.187 1.00 93.38 79 TYR A C 1
ATOM 600 O O . TYR A 1 79 ? 14.525 22.758 3.978 1.00 93.38 79 TYR A O 1
ATOM 608 N N . VAL A 1 80 ? 13.992 21.609 2.120 1.00 93.81 80 VAL A N 1
ATOM 609 C CA . VAL A 1 80 ? 15.367 21.175 1.819 1.00 93.81 80 VAL A CA 1
ATOM 610 C C . VAL A 1 80 ? 16.276 22.367 1.519 1.00 93.81 80 VAL A C 1
ATOM 612 O O . VAL A 1 80 ? 17.424 22.374 1.948 1.00 93.81 80 VAL A O 1
ATOM 615 N N . ARG A 1 81 ? 15.768 23.403 0.841 1.00 93.12 81 ARG A N 1
ATOM 616 C CA . ARG A 1 81 ? 16.536 24.622 0.532 1.00 93.12 81 ARG A CA 1
ATOM 617 C C . ARG A 1 81 ? 16.781 25.520 1.751 1.00 93.12 81 ARG A C 1
ATOM 619 O O . ARG A 1 81 ? 17.606 26.425 1.683 1.00 93.12 81 ARG A O 1
ATOM 626 N N . GLY A 1 82 ? 16.026 25.337 2.832 1.00 85.75 82 GLY A N 1
ATOM 627 C CA . GLY A 1 82 ? 16.117 26.168 4.032 1.00 85.75 82 GLY A CA 1
ATOM 628 C C . GLY A 1 82 ? 17.350 25.902 4.903 1.00 85.75 82 GLY A C 1
ATOM 629 O O . GLY A 1 82 ? 17.555 26.651 5.856 1.00 85.75 82 GLY A O 1
ATOM 630 N N . ASP A 1 83 ? 18.127 24.847 4.621 1.00 77.56 83 ASP A N 1
ATOM 631 C CA . ASP A 1 83 ? 19.353 24.417 5.327 1.00 77.56 83 ASP A CA 1
ATOM 632 C C . ASP A 1 83 ? 19.233 24.266 6.864 1.00 77.56 83 ASP A C 1
ATOM 634 O O . ASP A 1 83 ? 20.221 24.076 7.574 1.00 77.56 83 ASP A O 1
ATOM 638 N N . SER A 1 84 ? 18.012 24.297 7.408 1.00 77.06 84 SER A N 1
ATOM 639 C CA . SER A 1 84 ? 17.715 24.167 8.835 1.00 77.06 84 SER A CA 1
ATOM 640 C C . SER A 1 84 ? 16.991 22.853 9.113 1.00 77.06 84 SER A C 1
ATOM 642 O O . SER A 1 84 ? 15.763 22.790 9.169 1.00 77.06 84 SER A O 1
ATOM 644 N N . PHE A 1 85 ? 17.771 21.803 9.365 1.00 86.94 85 PHE A N 1
ATOM 645 C CA . PHE A 1 85 ? 17.268 20.453 9.651 1.00 86.94 85 PHE A CA 1
ATOM 646 C C . PHE A 1 85 ? 17.085 20.161 11.150 1.00 86.94 85 PHE A C 1
ATOM 648 O O . PHE A 1 85 ? 16.822 19.027 11.537 1.00 86.94 85 PHE A O 1
ATOM 655 N N . ASN A 1 86 ? 17.189 21.182 12.010 1.00 89.56 86 ASN A N 1
ATOM 656 C CA . ASN A 1 86 ? 16.925 21.048 13.451 1.00 89.56 86 ASN A CA 1
ATOM 657 C C . ASN A 1 86 ? 15.441 20.780 13.760 1.00 89.56 86 ASN A C 1
ATOM 659 O O . ASN A 1 86 ? 15.106 20.315 14.847 1.00 89.56 86 ASN A O 1
ATOM 663 N N . THR A 1 87 ? 14.550 21.072 12.811 1.00 88.38 87 THR A N 1
ATOM 664 C CA . THR A 1 87 ? 13.115 20.788 12.892 1.00 88.38 87 THR A CA 1
ATOM 665 C C . THR A 1 87 ? 12.721 19.844 11.756 1.00 88.38 87 THR A C 1
ATOM 667 O O . THR A 1 87 ? 13.027 20.170 10.607 1.00 88.38 87 THR A O 1
ATOM 670 N N . PRO A 1 88 ? 12.043 18.712 12.023 1.00 92.19 88 PRO A N 1
ATOM 671 C CA . PRO A 1 88 ? 11.520 17.829 10.979 1.00 92.19 88 PRO A CA 1
ATOM 672 C C . PRO A 1 88 ? 10.515 18.537 10.065 1.00 92.19 88 PRO A C 1
ATOM 674 O O . PRO A 1 88 ? 9.861 19.495 10.478 1.00 92.19 88 PRO A O 1
ATOM 677 N N . PHE A 1 89 ? 10.354 18.029 8.842 1.00 92.56 89 PHE A N 1
ATOM 678 C CA . PHE A 1 89 ? 9.307 18.493 7.938 1.00 92.56 89 PHE A CA 1
ATOM 679 C C . PHE A 1 89 ? 7.916 18.256 8.544 1.00 92.56 89 PHE A C 1
ATOM 681 O O . PHE A 1 8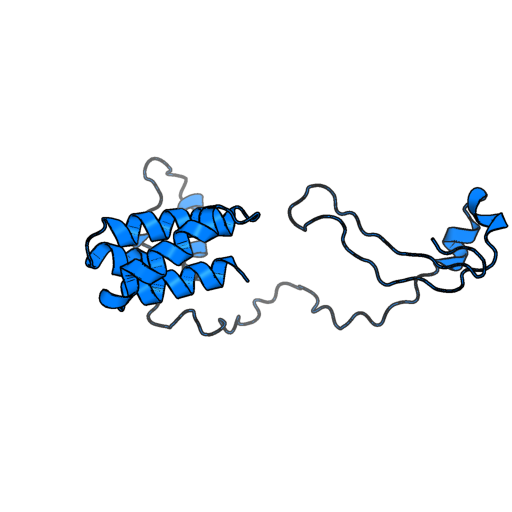9 ? 7.589 17.145 8.964 1.00 92.56 89 PHE A O 1
ATOM 688 N N . ASP A 1 90 ? 7.088 19.299 8.561 1.00 90.06 90 ASP A N 1
ATOM 689 C CA . ASP A 1 90 ? 5.728 19.236 9.083 1.00 90.06 90 ASP A CA 1
ATOM 690 C C . ASP A 1 90 ? 4.719 19.114 7.939 1.00 90.06 90 ASP A C 1
ATOM 692 O O . ASP A 1 90 ? 4.467 20.073 7.217 1.00 90.06 90 ASP A O 1
ATOM 696 N N . LEU A 1 91 ? 4.082 17.948 7.804 1.00 88.62 91 LEU A N 1
ATOM 697 C CA . LEU A 1 91 ? 3.108 17.686 6.741 1.00 88.62 91 LEU A CA 1
ATOM 698 C C . LEU A 1 91 ? 1.883 18.621 6.797 1.00 88.62 91 LEU A C 1
ATOM 700 O O . LEU A 1 91 ? 1.209 18.806 5.787 1.00 88.62 91 LEU A O 1
ATOM 704 N N . ARG A 1 92 ? 1.606 19.252 7.947 1.00 88.06 92 ARG A N 1
ATOM 705 C CA . ARG A 1 92 ? 0.476 20.184 8.121 1.00 88.06 92 ARG A CA 1
ATOM 706 C C . ARG A 1 92 ? 0.647 21.494 7.352 1.00 88.06 92 ARG A C 1
ATOM 708 O O . ARG A 1 92 ? -0.334 22.209 7.170 1.00 88.06 92 ARG A O 1
ATOM 715 N N . VAL A 1 93 ? 1.864 21.819 6.907 1.00 89.00 93 VAL A N 1
ATOM 716 C CA . VAL A 1 93 ? 2.117 23.009 6.075 1.00 89.00 93 VAL A CA 1
ATOM 717 C C . VAL A 1 93 ? 1.663 22.810 4.630 1.00 89.00 93 VAL A C 1
ATOM 719 O O . VAL A 1 93 ? 1.512 23.785 3.896 1.00 89.00 93 VAL A O 1
ATOM 722 N N . VAL A 1 94 ? 1.450 21.557 4.215 1.00 90.31 94 VAL A N 1
ATOM 723 C CA . VAL A 1 94 ? 1.027 21.220 2.858 1.00 90.31 94 VAL A CA 1
ATOM 724 C C . VAL A 1 94 ? -0.470 21.506 2.719 1.00 90.31 94 VAL A C 1
ATOM 726 O O . VAL A 1 94 ? -1.268 20.945 3.475 1.00 90.31 94 VAL A O 1
ATOM 729 N N . PRO A 1 95 ? -0.888 22.349 1.757 1.00 86.88 95 PRO A N 1
ATOM 730 C CA . PRO A 1 95 ? -2.298 22.645 1.545 1.00 86.88 95 PRO A CA 1
ATOM 731 C C . PRO A 1 95 ? -3.107 21.385 1.224 1.00 86.88 95 PRO A C 1
ATOM 733 O O . PRO A 1 95 ? -2.783 20.629 0.304 1.00 86.88 95 PRO A O 1
ATOM 736 N N . VAL A 1 96 ? -4.195 21.191 1.969 1.00 83.00 96 VAL A N 1
ATOM 737 C CA . VAL A 1 96 ? -5.157 20.116 1.723 1.00 83.00 96 VAL A CA 1
ATOM 738 C C . VAL A 1 96 ? -5.998 20.485 0.501 1.00 83.00 96 VAL A C 1
ATOM 740 O O . VAL A 1 96 ? -6.570 21.575 0.437 1.00 83.00 96 VAL A O 1
ATOM 743 N N . THR A 1 97 ? -6.083 19.587 -0.477 1.00 75.12 97 THR A N 1
ATOM 744 C CA . THR A 1 97 ? -6.944 19.775 -1.643 1.00 75.12 97 THR A CA 1
ATOM 745 C C . THR A 1 97 ? -8.387 19.412 -1.319 1.00 75.12 97 THR A C 1
ATOM 747 O O . THR A 1 97 ? -8.680 18.384 -0.711 1.00 75.12 97 THR A O 1
ATOM 750 N N . SER A 1 98 ? -9.312 20.264 -1.752 1.00 66.50 98 SER A N 1
ATOM 751 C CA . SER A 1 98 ? -10.752 20.004 -1.696 1.00 66.50 98 SER A CA 1
ATOM 752 C C . SER A 1 98 ? -11.248 19.160 -2.875 1.00 66.50 98 SER A C 1
ATOM 754 O O . SER A 1 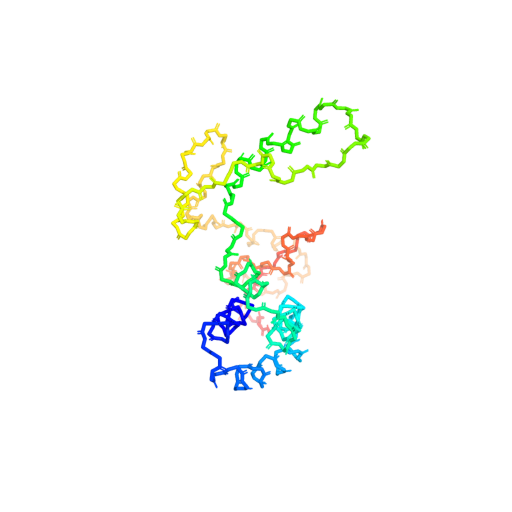98 ? -12.389 18.698 -2.859 1.00 66.50 98 SER A O 1
ATOM 756 N N . GLN A 1 99 ? -10.415 18.945 -3.901 1.00 60.75 99 GLN A N 1
ATOM 757 C CA . GLN A 1 99 ? -10.773 18.152 -5.075 1.00 60.75 99 GLN A CA 1
ATOM 758 C C . GLN A 1 99 ? -10.453 16.663 -4.862 1.00 60.75 99 GLN A C 1
ATOM 760 O O . GLN A 1 99 ? -9.374 16.332 -4.367 1.00 60.75 99 GLN A O 1
ATOM 765 N N . PRO A 1 100 ? -11.353 15.740 -5.252 1.00 57.56 100 PRO A N 1
ATOM 766 C CA . PRO A 1 100 ? -11.094 14.311 -5.141 1.00 57.56 100 PRO A CA 1
ATOM 767 C C . PRO A 1 100 ? -9.949 13.892 -6.077 1.00 57.56 100 PRO A C 1
ATOM 769 O O . PRO A 1 100 ? -10.079 13.966 -7.298 1.00 57.56 100 PRO A O 1
ATOM 772 N N . LEU A 1 101 ? -8.868 13.360 -5.495 1.00 59.38 101 LEU A N 1
ATOM 773 C CA . LEU A 1 101 ? -7.689 12.798 -6.183 1.00 59.38 101 LEU A CA 1
ATOM 774 C C . LEU A 1 101 ? -8.016 11.628 -7.138 1.00 59.38 101 LEU A C 1
ATOM 776 O O . LEU A 1 101 ? -7.150 11.130 -7.848 1.00 59.38 101 LEU A O 1
ATOM 780 N N . SER A 1 102 ? -9.267 11.156 -7.143 1.00 55.12 102 SER A N 1
ATOM 781 C CA . SER A 1 102 ? -9.768 10.111 -8.042 1.00 55.12 102 SER A CA 1
ATOM 782 C C . SER A 1 102 ? -9.952 10.586 -9.482 1.00 55.12 102 SER A C 1
ATOM 784 O O . SER A 1 102 ? -10.093 9.754 -10.378 1.00 55.12 102 SER A O 1
ATOM 786 N N . GLN A 1 103 ? -9.980 11.899 -9.722 1.00 47.81 103 GLN A N 1
ATOM 787 C CA . GLN A 1 103 ? -9.858 12.407 -11.081 1.00 47.81 103 GLN A CA 1
ATOM 788 C C . GLN A 1 103 ? -8.374 12.401 -11.441 1.00 47.81 103 GLN A C 1
ATOM 790 O O . GLN A 1 103 ? -7.586 12.958 -10.676 1.00 47.81 103 GLN A O 1
ATOM 795 N N . PRO A 1 104 ? -7.973 11.790 -12.573 1.00 45.34 104 PRO A N 1
ATOM 796 C CA . PRO A 1 104 ? -6.612 11.948 -13.051 1.00 45.34 104 PRO A CA 1
ATOM 797 C C . PRO A 1 104 ? -6.363 13.447 -13.132 1.00 45.34 104 PRO A C 1
ATOM 799 O O . PRO A 1 104 ? -7.110 14.155 -13.817 1.00 45.34 104 PRO A O 1
ATOM 802 N N . GLU A 1 105 ? -5.371 13.936 -12.383 1.00 48.34 105 GLU A N 1
ATOM 803 C CA . GLU A 1 105 ? -4.912 15.304 -12.545 1.00 48.34 105 GLU A CA 1
ATOM 804 C C . GLU A 1 105 ? -4.741 15.502 -14.048 1.00 48.34 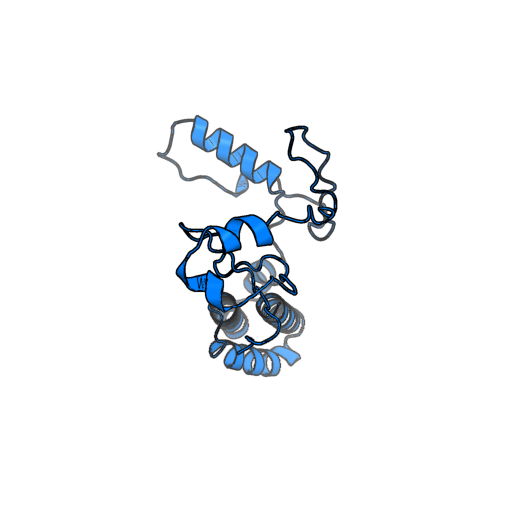105 GLU A C 1
ATOM 806 O O . GLU A 1 105 ? -3.985 14.774 -14.702 1.00 48.34 105 GLU A O 1
ATOM 811 N N . LYS A 1 106 ? -5.486 16.451 -14.627 1.00 45.38 106 LYS A N 1
ATOM 812 C CA . LYS A 1 106 ? -5.114 16.989 -15.927 1.00 45.38 106 LYS A CA 1
ATOM 813 C C . LYS A 1 106 ? -3.777 17.662 -15.679 1.00 45.38 106 LYS A C 1
ATOM 815 O O . LYS A 1 106 ? -3.737 18.846 -15.358 1.00 45.38 106 LYS A O 1
ATOM 820 N N . ARG A 1 107 ? -2.695 16.885 -15.764 1.00 39.53 107 ARG A N 1
ATOM 821 C CA . ARG A 1 107 ? -1.343 17.401 -15.867 1.00 39.53 107 ARG A CA 1
ATOM 822 C C . ARG A 1 107 ? -1.401 18.362 -17.044 1.00 39.53 107 ARG A C 1
ATOM 824 O O . ARG A 1 107 ? -1.480 17.935 -18.194 1.00 39.53 107 ARG A O 1
ATOM 831 N N . ALA A 1 108 ? -1.458 19.660 -16.755 1.00 41.78 108 ALA A N 1
ATOM 832 C CA . ALA A 1 108 ? -1.051 20.637 -17.740 1.00 41.78 108 ALA A CA 1
ATOM 833 C C . ALA A 1 108 ? 0.367 20.212 -18.139 1.00 41.78 108 ALA A C 1
ATOM 835 O O . ALA A 1 108 ? 1.161 19.912 -17.240 1.00 41.78 108 ALA A O 1
ATOM 836 N N . PRO A 1 109 ? 0.668 20.071 -19.438 1.00 34.81 109 PRO A N 1
ATOM 837 C CA . PRO A 1 109 ? 1.986 19.647 -19.857 1.00 34.81 109 PRO A CA 1
ATOM 838 C C . PRO A 1 109 ? 2.953 20.735 -19.402 1.00 34.81 109 PRO A C 1
ATOM 840 O O . PRO A 1 109 ? 3.023 21.811 -19.993 1.00 34.81 109 PRO A O 1
ATOM 843 N N . VAL A 1 110 ? 3.665 20.478 -18.308 1.00 40.97 110 VAL A N 1
ATOM 844 C CA . VAL A 1 110 ? 4.899 21.190 -18.030 1.00 40.97 110 VAL A CA 1
ATOM 845 C C . VAL A 1 110 ? 5.839 20.677 -19.104 1.00 40.97 110 VAL A C 1
ATOM 847 O O . VAL A 1 110 ? 6.270 19.528 -19.070 1.00 40.97 110 VAL A O 1
ATOM 850 N N . LEU A 1 111 ? 6.009 21.506 -20.130 1.00 46.81 111 LEU A N 1
ATOM 851 C CA . LEU A 1 111 ? 6.996 21.367 -21.186 1.00 46.81 111 LEU A CA 1
ATOM 852 C C . LEU A 1 111 ? 8.379 21.171 -20.552 1.00 46.81 111 LEU A C 1
ATOM 854 O O . LEU A 1 111 ? 9.097 22.124 -20.276 1.00 46.81 111 LEU A O 1
ATOM 858 N N . ALA A 1 112 ? 8.729 19.917 -20.319 1.00 41.00 112 ALA A N 1
ATOM 859 C CA . ALA A 1 112 ? 10.073 19.406 -20.463 1.00 41.00 112 ALA A CA 1
ATOM 860 C C . ALA A 1 112 ? 9.925 18.217 -21.410 1.00 41.00 112 ALA A C 1
ATOM 862 O O . ALA A 1 112 ? 9.069 17.359 -21.190 1.00 41.00 112 ALA A O 1
ATOM 863 N N . ASP A 1 113 ? 10.679 18.245 -22.504 1.00 42.81 113 ASP A N 1
ATOM 864 C CA . ASP A 1 113 ? 10.675 17.279 -23.598 1.00 42.81 113 ASP A CA 1
ATOM 865 C C . ASP A 1 113 ? 10.766 15.822 -23.116 1.00 42.81 113 ASP A C 1
ATOM 867 O O . ASP A 1 113 ? 11.839 15.223 -23.073 1.00 42.81 113 ASP A O 1
ATOM 871 N N . VAL A 1 114 ? 9.623 15.218 -22.803 1.00 38.06 114 VAL A N 1
ATOM 872 C CA . VAL A 1 114 ? 9.464 13.768 -22.806 1.00 38.06 114 VAL A CA 1
ATOM 873 C C . VAL A 1 114 ? 8.780 13.445 -24.127 1.00 38.06 114 VAL A C 1
ATOM 875 O O . VAL A 1 114 ? 7.598 13.768 -24.292 1.00 38.06 114 VAL A O 1
ATOM 878 N N . PRO A 1 115 ? 9.496 12.870 -25.108 1.00 36.47 115 PRO A N 1
ATOM 879 C CA . PRO A 1 115 ? 8.868 12.416 -26.331 1.00 36.47 115 PRO A CA 1
ATOM 880 C C . PRO A 1 115 ? 7.746 11.452 -25.957 1.00 36.47 115 PRO A C 1
ATOM 882 O O . PRO A 1 115 ? 7.977 10.412 -25.347 1.00 36.47 115 PRO A O 1
ATOM 885 N N . VAL A 1 116 ? 6.519 11.815 -26.324 1.00 36.72 116 VAL A N 1
ATOM 886 C CA . VAL A 1 116 ? 5.402 10.879 -26.381 1.00 36.72 116 VAL A CA 1
ATOM 887 C C . VAL A 1 116 ? 5.845 9.771 -27.330 1.00 36.72 116 VAL A C 1
ATOM 889 O O . VAL A 1 116 ? 5.909 9.986 -28.546 1.00 36.72 116 VAL A O 1
ATOM 892 N N . GLU A 1 117 ? 6.194 8.607 -26.783 1.00 37.72 117 GLU A N 1
ATOM 893 C CA . GLU A 1 117 ? 6.374 7.399 -27.574 1.00 37.72 117 GLU A CA 1
ATOM 894 C C . GLU A 1 117 ? 5.029 7.083 -28.225 1.00 37.72 117 GLU A C 1
ATOM 896 O O . GLU A 1 117 ? 4.122 6.472 -27.661 1.00 37.72 117 GLU A O 1
ATOM 901 N N . LYS A 1 118 ? 4.897 7.556 -29.468 1.00 36.34 118 LYS A N 1
ATOM 902 C CA . LYS A 1 118 ? 4.017 6.953 -30.463 1.00 36.34 118 LYS A CA 1
ATOM 903 C C . LYS A 1 118 ? 4.234 5.438 -30.402 1.00 36.34 118 LYS A C 1
ATOM 905 O O . LYS A 1 118 ? 5.373 5.034 -30.166 1.00 36.34 118 LYS A O 1
ATOM 910 N N . PRO A 1 119 ? 3.209 4.608 -30.683 1.00 36.62 119 PRO A N 1
ATOM 911 C CA . PRO A 1 119 ? 3.414 3.177 -30.853 1.00 36.62 119 PRO A CA 1
ATOM 912 C C . PRO A 1 119 ? 4.584 3.027 -31.811 1.00 36.62 119 PRO A C 1
ATOM 914 O O . PRO A 1 119 ? 4.502 3.497 -32.953 1.00 36.62 119 PRO A O 1
ATOM 917 N N . VAL A 1 120 ? 5.708 2.516 -31.307 1.00 40.38 120 VAL A N 1
ATOM 918 C CA . VAL A 1 120 ? 6.910 2.373 -32.109 1.00 40.38 120 VAL A CA 1
ATOM 919 C C . VAL A 1 120 ? 6.509 1.363 -33.161 1.00 40.38 120 VAL A C 1
ATOM 921 O O . VAL A 1 120 ? 6.401 0.169 -32.890 1.00 40.38 120 VAL A O 1
ATOM 924 N N . VAL A 1 121 ? 6.189 1.865 -34.355 1.00 43.25 121 VAL A N 1
ATOM 925 C CA . VAL A 1 121 ? 6.177 1.079 -35.578 1.00 43.25 121 VAL A CA 1
ATOM 926 C C . VAL A 1 121 ? 7.479 0.316 -35.511 1.00 43.25 121 VAL A C 1
ATOM 928 O O . VAL A 1 121 ? 8.537 0.947 -35.543 1.00 43.25 121 VAL A O 1
ATOM 931 N N . ALA A 1 122 ? 7.382 -0.994 -35.275 1.00 47.59 122 ALA A N 1
ATOM 932 C CA . ALA A 1 122 ? 8.523 -1.855 -35.055 1.00 47.59 122 ALA A CA 1
ATOM 933 C C . ALA A 1 122 ? 9.491 -1.607 -36.208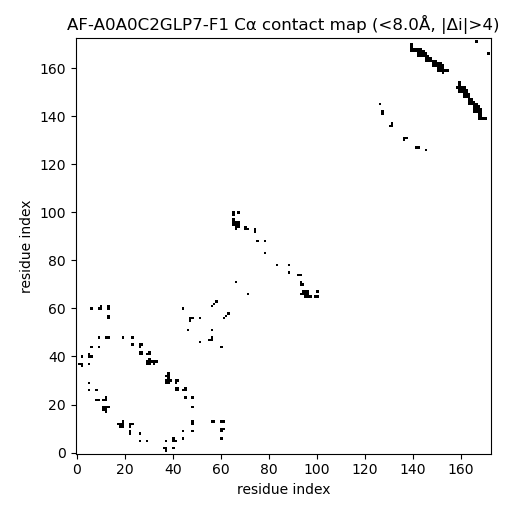 1.00 47.59 122 ALA A C 1
ATOM 935 O O . ALA A 1 122 ? 9.262 -2.050 -37.337 1.00 47.59 122 ALA A O 1
ATOM 936 N N . LYS A 1 123 ? 10.548 -0.830 -35.943 1.00 50.59 123 LYS A N 1
ATOM 937 C CA . LYS A 1 123 ? 11.696 -0.787 -36.832 1.00 50.59 123 LYS A CA 1
ATOM 938 C C . LYS A 1 123 ? 12.100 -2.248 -36.916 1.00 50.59 123 LYS A C 1
ATOM 940 O O . LYS A 1 123 ? 12.343 -2.864 -35.882 1.00 50.59 123 LYS A O 1
ATOM 945 N N . LYS A 1 124 ? 12.048 -2.836 -38.113 1.00 56.62 124 LYS A N 1
ATOM 946 C CA . LYS A 1 124 ? 12.596 -4.172 -38.331 1.00 56.62 124 LYS A CA 1
ATOM 947 C C . LYS A 1 124 ? 14.078 -4.062 -38.003 1.00 56.62 124 LYS A C 1
ATOM 949 O O . LYS A 1 124 ? 14.856 -3.588 -38.823 1.00 56.62 124 LYS A O 1
ATOM 954 N N . GLU A 1 125 ? 14.427 -4.383 -36.765 1.00 66.69 125 GLU A N 1
ATOM 955 C CA . GLU A 1 125 ? 15.812 -4.437 -36.336 1.00 66.69 125 GLU A CA 1
ATOM 956 C C . GLU A 1 125 ? 16.520 -5.484 -37.206 1.00 66.69 125 GLU A C 1
ATOM 958 O O . GLU A 1 125 ? 15.920 -6.525 -37.511 1.00 66.69 125 GLU A O 1
ATOM 963 N N . PRO A 1 126 ? 17.756 -5.217 -37.662 1.00 83.12 126 PRO A N 1
ATOM 964 C CA . PRO A 1 126 ? 18.475 -6.078 -38.598 1.00 83.12 126 PRO A CA 1
ATOM 965 C C . PRO A 1 126 ? 19.043 -7.326 -37.897 1.00 83.12 126 PRO A C 1
ATOM 967 O O . PRO A 1 126 ? 20.220 -7.656 -38.022 1.00 83.12 126 PRO A O 1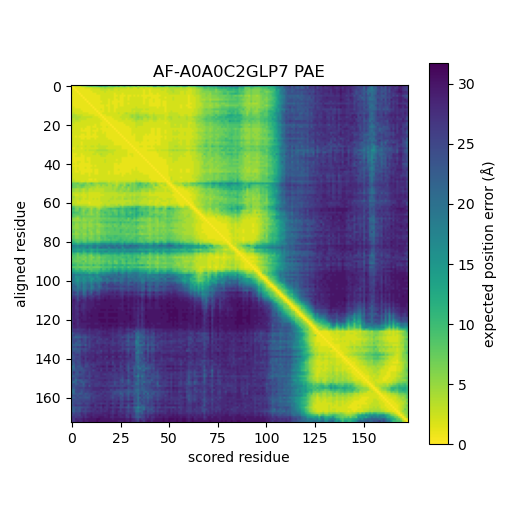
ATOM 970 N N . TYR A 1 127 ? 18.201 -8.055 -37.159 1.00 87.88 127 TYR A N 1
ATOM 971 C CA . TYR A 1 127 ? 18.590 -9.237 -36.388 1.00 87.88 127 TYR A CA 1
ATOM 972 C C . TYR A 1 127 ? 19.240 -10.316 -37.258 1.00 87.88 127 TYR A C 1
ATOM 974 O O . TYR A 1 127 ? 20.144 -11.004 -36.804 1.00 87.88 127 TYR A O 1
ATOM 982 N N . ALA A 1 128 ? 18.812 -10.462 -38.516 1.00 86.06 128 ALA A N 1
ATOM 983 C CA . ALA A 1 128 ? 19.385 -11.448 -39.429 1.00 86.06 128 ALA A CA 1
ATOM 984 C C . ALA A 1 128 ? 20.882 -11.201 -39.691 1.00 86.06 128 ALA A C 1
ATOM 986 O O . ALA A 1 128 ? 21.662 -12.148 -39.693 1.00 86.06 128 ALA A O 1
ATOM 987 N N . GLU A 1 129 ? 21.288 -9.941 -39.863 1.00 88.06 129 GLU A N 1
ATOM 988 C CA . GLU A 1 129 ? 22.688 -9.568 -40.104 1.00 88.06 129 GLU A CA 1
ATOM 989 C C . GLU A 1 129 ? 23.527 -9.736 -38.837 1.00 88.06 129 GLU A C 1
ATOM 991 O O . GLU A 1 129 ? 24.622 -10.289 -38.889 1.00 88.06 129 GLU A O 1
ATOM 996 N N . GLN A 1 130 ? 22.990 -9.319 -37.687 1.00 89.62 130 GLN A N 1
ATOM 997 C CA . GLN A 1 130 ? 23.664 -9.446 -36.392 1.00 89.62 130 GLN A CA 1
ATOM 998 C C . GLN A 1 130 ? 23.880 -10.913 -36.002 1.00 89.62 130 GLN A C 1
ATOM 1000 O O . GLN A 1 130 ? 24.966 -11.287 -35.569 1.00 89.62 130 GLN A O 1
ATOM 1005 N N . LEU A 1 131 ? 22.869 -11.764 -36.193 1.00 89.31 131 LEU A N 1
ATOM 1006 C CA . LEU A 1 131 ? 22.964 -13.192 -35.882 1.00 89.31 131 LEU A CA 1
ATOM 1007 C C . LEU A 1 131 ? 23.895 -13.931 -36.853 1.00 89.31 131 LEU A C 1
ATOM 1009 O O . LEU A 1 131 ? 24.551 -14.882 -36.442 1.00 89.31 131 LEU A O 1
ATOM 1013 N N . ALA A 1 132 ? 24.003 -13.481 -38.108 1.00 87.00 132 ALA A N 1
ATOM 1014 C CA . ALA A 1 132 ? 24.943 -14.045 -39.079 1.00 87.00 132 ALA A CA 1
ATOM 1015 C C . ALA A 1 132 ? 26.416 -13.762 -38.731 1.00 87.00 132 ALA A C 1
ATOM 1017 O O . ALA A 1 132 ? 27.299 -14.484 -39.192 1.00 87.00 132 ALA A O 1
ATOM 1018 N N . GLN A 1 133 ? 26.691 -12.739 -37.912 1.00 90.44 133 GLN A N 1
ATOM 1019 C CA . GLN A 1 133 ? 28.039 -12.443 -37.418 1.00 90.44 133 GLN A CA 1
ATOM 1020 C C . GLN A 1 133 ? 28.490 -13.382 -36.289 1.00 90.44 133 GLN A C 1
ATOM 1022 O O . GLN A 1 133 ? 29.665 -13.350 -35.935 1.00 90.44 133 GLN A O 1
ATOM 1027 N N . ILE A 1 134 ? 27.595 -14.208 -35.733 1.00 90.62 134 ILE A N 1
ATOM 1028 C CA . ILE A 1 134 ? 27.890 -15.159 -34.653 1.00 90.62 134 ILE A CA 1
ATOM 1029 C C . ILE A 1 134 ? 28.187 -16.535 -35.280 1.00 90.62 134 ILE A C 1
ATOM 1031 O O . ILE A 1 134 ? 27.254 -17.200 -35.746 1.00 90.62 134 ILE A O 1
ATOM 1035 N N . PRO A 1 135 ? 29.456 -16.992 -35.317 1.00 89.94 135 PRO A N 1
ATOM 1036 C CA . PRO A 1 135 ? 29.838 -18.225 -36.012 1.00 89.94 135 PRO A CA 1
ATOM 1037 C C . PRO A 1 135 ? 29.093 -19.471 -35.521 1.00 89.94 135 PRO A C 1
ATOM 1039 O O . PRO A 1 135 ? 28.751 -20.350 -36.312 1.00 89.94 135 PRO A O 1
ATOM 1042 N N . GLU A 1 136 ? 28.781 -19.534 -34.229 1.00 90.75 136 GLU A N 1
ATOM 1043 C CA . GLU A 1 136 ? 28.068 -20.638 -33.584 1.00 90.75 136 GLU A CA 1
ATOM 1044 C C . GLU A 1 136 ? 26.627 -20.797 -34.103 1.00 90.75 136 GLU A C 1
ATOM 1046 O O . GLU A 1 136 ? 26.043 -21.882 -34.007 1.00 90.75 136 GLU A O 1
ATOM 1051 N N . PHE A 1 137 ? 26.047 -19.740 -34.682 1.00 87.44 137 PHE A N 1
ATOM 1052 C CA . PHE A 1 137 ? 24.691 -19.739 -35.235 1.00 87.44 137 PHE A CA 1
ATOM 1053 C C . PHE A 1 137 ? 24.642 -20.024 -36.739 1.00 87.44 137 PHE A C 1
ATOM 1055 O O . PHE A 1 137 ? 23.553 -20.236 -37.273 1.00 87.44 137 PHE A O 1
ATOM 1062 N N . ALA A 1 138 ? 25.789 -20.129 -37.421 1.00 84.56 138 ALA A N 1
ATOM 1063 C CA . ALA A 1 138 ? 25.848 -20.388 -38.863 1.00 84.56 138 ALA A CA 1
ATOM 1064 C C . ALA A 1 138 ? 25.105 -21.676 -39.278 1.00 84.56 138 ALA A C 1
ATOM 1066 O O . ALA A 1 138 ? 24.498 -21.738 -40.346 1.00 84.56 138 ALA A O 1
ATOM 1067 N N . GLN A 1 139 ? 25.097 -22.691 -38.408 1.00 87.25 139 GLN A N 1
ATOM 1068 C CA . GLN A 1 139 ? 24.411 -23.970 -38.631 1.00 87.25 139 GLN A CA 1
ATOM 1069 C C . GLN A 1 139 ? 22.878 -23.907 -38.491 1.00 87.25 139 GLN A C 1
ATOM 1071 O O . GLN A 1 139 ? 22.189 -24.839 -38.905 1.00 87.25 139 GLN A O 1
ATOM 1076 N N . LEU A 1 140 ? 22.326 -22.839 -37.900 1.00 83.81 140 LEU A N 1
ATOM 1077 C CA . LEU A 1 140 ? 20.884 -22.715 -37.641 1.00 83.81 140 LEU A CA 1
ATOM 1078 C C . LEU A 1 140 ? 20.087 -22.338 -38.900 1.00 83.81 140 LEU A C 1
ATOM 1080 O O . LEU A 1 140 ? 18.873 -22.554 -38.937 1.00 83.81 140 LEU A O 1
ATOM 1084 N N . GLY A 1 141 ? 20.766 -21.834 -39.935 1.00 84.06 141 GLY A N 1
ATOM 1085 C CA . GLY A 1 141 ? 20.161 -21.398 -41.192 1.00 84.06 141 GLY A CA 1
ATOM 1086 C C . GLY A 1 141 ? 19.607 -19.967 -41.133 1.00 84.06 141 GLY A C 1
ATOM 1087 O O . GLY A 1 141 ? 19.912 -19.217 -40.206 1.00 84.06 141 GLY A O 1
ATOM 1088 N N . PRO A 1 142 ? 18.813 -19.543 -42.134 1.00 85.12 142 PRO A N 1
ATOM 1089 C CA . PRO A 1 142 ? 18.263 -18.193 -42.166 1.00 85.12 142 PRO A CA 1
ATOM 1090 C C . PRO A 1 142 ? 17.246 -17.975 -41.037 1.00 85.12 142 PRO A C 1
ATOM 1092 O O . PRO A 1 142 ? 16.413 -18.839 -40.747 1.00 85.12 142 PRO A O 1
ATOM 1095 N N . LEU A 1 143 ? 17.294 -16.788 -40.430 1.00 86.06 143 LEU A N 1
ATOM 1096 C CA . LEU A 1 143 ? 16.326 -16.349 -39.427 1.00 86.06 143 LEU A CA 1
ATOM 1097 C C . LEU A 1 143 ? 14.908 -16.355 -40.020 1.00 86.06 143 LEU A C 1
ATOM 1099 O O . LEU A 1 143 ? 14.655 -15.709 -41.037 1.00 86.06 143 LEU A O 1
ATOM 1103 N N . PHE A 1 144 ? 13.978 -17.050 -39.365 1.00 87.31 144 PHE A N 1
ATOM 1104 C CA . PHE A 1 144 ? 12.581 -17.142 -39.792 1.00 87.31 144 PHE A CA 1
ATOM 1105 C C . PHE A 1 144 ? 11.721 -16.043 -39.159 1.00 87.31 144 PHE A C 1
ATOM 1107 O O . PHE A 1 144 ? 10.957 -15.368 -39.848 1.00 87.31 144 PHE A O 1
ATOM 1114 N N . HIS A 1 145 ? 11.846 -15.843 -37.845 1.00 86.31 145 HIS A N 1
ATOM 1115 C CA . HIS A 1 145 ? 11.058 -14.849 -37.117 1.00 86.31 145 HIS A CA 1
ATOM 1116 C C . HIS A 1 145 ? 11.763 -14.390 -35.838 1.00 86.31 145 HIS A C 1
ATOM 1118 O O . HIS A 1 145 ? 12.509 -15.153 -35.233 1.00 86.31 145 HIS A O 1
ATOM 1124 N N . SER A 1 146 ? 11.479 -13.168 -35.391 1.00 89.19 146 SER A N 1
ATOM 1125 C CA . SER A 1 146 ? 11.918 -12.646 -34.094 1.00 89.19 146 SER A CA 1
ATOM 1126 C C . SER A 1 146 ? 10.715 -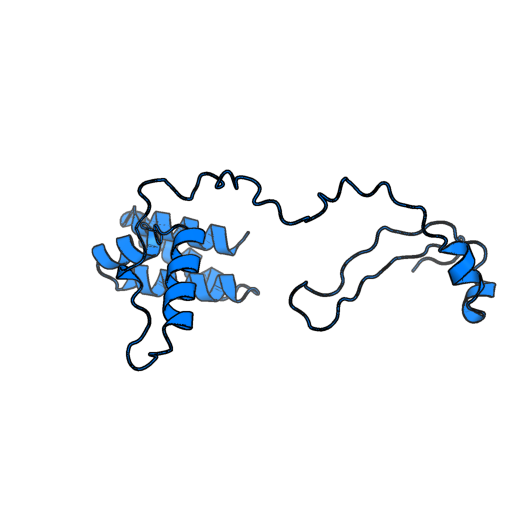12.106 -33.336 1.00 89.19 146 SER A C 1
ATOM 1128 O O . SER A 1 146 ? 9.899 -11.393 -33.923 1.00 89.19 146 SER A O 1
ATOM 1130 N N . SER A 1 147 ? 10.612 -12.412 -32.043 1.00 88.25 147 SER A N 1
ATOM 1131 C CA . SER A 1 147 ? 9.577 -11.835 -31.182 1.00 88.25 147 SER A CA 1
ATOM 1132 C C . SER A 1 147 ? 9.807 -10.340 -30.931 1.00 88.25 147 SER A C 1
ATOM 1134 O O . SER A 1 147 ? 10.878 -9.796 -31.201 1.00 88.25 147 SER A O 1
ATOM 1136 N N . ALA A 1 148 ? 8.816 -9.675 -30.335 1.00 88.69 148 ALA A N 1
ATOM 1137 C CA . ALA A 1 148 ? 9.054 -8.400 -29.666 1.00 88.69 148 ALA A CA 1
ATOM 1138 C C . ALA A 1 148 ? 10.006 -8.586 -28.466 1.00 88.69 148 ALA A C 1
ATOM 1140 O O . ALA A 1 148 ? 10.154 -9.700 -27.950 1.00 88.69 148 ALA A O 1
ATOM 1141 N N . ARG A 1 149 ? 10.636 -7.489 -28.030 1.00 88.75 149 ARG A N 1
ATOM 1142 C CA . ARG A 1 149 ? 11.458 -7.450 -26.814 1.00 88.75 149 ARG A CA 1
ATOM 1143 C C . ARG A 1 149 ? 10.571 -7.627 -25.584 1.00 88.75 149 ARG A C 1
ATOM 1145 O O . ARG A 1 149 ? 9.530 -6.983 -25.478 1.00 88.75 149 ARG A O 1
ATOM 1152 N N . VAL A 1 150 ? 11.001 -8.480 -24.664 1.00 91.31 150 VAL A N 1
ATOM 1153 C CA . VAL A 1 150 ? 10.330 -8.731 -23.384 1.00 91.31 150 VAL A CA 1
ATOM 1154 C C . VAL A 1 150 ? 11.296 -8.384 -22.261 1.00 91.31 150 VAL A C 1
ATOM 1156 O O . VAL A 1 150 ? 12.412 -8.901 -22.237 1.00 91.31 150 VAL A O 1
ATOM 1159 N N . ALA A 1 151 ? 10.887 -7.505 -21.347 1.00 90.31 151 ALA A N 1
ATOM 1160 C CA . ALA A 1 151 ? 11.668 -7.198 -20.155 1.00 90.31 151 ALA A CA 1
ATOM 1161 C C . ALA A 1 151 ? 11.711 -8.424 -19.230 1.00 90.31 151 ALA A C 1
ATOM 1163 O O . ALA A 1 151 ? 10.675 -9.017 -18.929 1.00 90.31 151 ALA A O 1
ATOM 1164 N N . LEU A 1 152 ? 12.916 -8.818 -18.819 1.00 90.56 152 LEU A N 1
ATOM 1165 C CA . LEU A 1 152 ? 13.144 -9.894 -17.848 1.00 90.56 152 LEU A CA 1
ATOM 1166 C C . LEU A 1 152 ? 13.468 -9.362 -16.449 1.00 90.56 152 LEU A C 1
ATOM 1168 O O . LEU A 1 152 ? 13.491 -10.131 -15.492 1.00 90.56 152 LEU A O 1
ATOM 1172 N N . THR A 1 153 ? 13.728 -8.065 -16.338 1.00 87.12 153 THR A N 1
ATOM 1173 C CA . THR A 1 153 ? 14.008 -7.363 -15.086 1.00 87.12 153 THR A CA 1
ATOM 1174 C C . THR A 1 153 ? 13.013 -6.233 -14.899 1.00 87.12 153 THR A C 1
ATOM 1176 O O . THR A 1 153 ? 12.519 -5.675 -15.878 1.00 87.12 153 THR A O 1
ATOM 1179 N N . ASP A 1 154 ? 12.759 -5.893 -13.640 1.00 83.50 154 ASP A N 1
ATOM 1180 C CA . ASP A 1 154 ? 11.913 -4.764 -13.265 1.00 83.50 154 ASP A CA 1
ATOM 1181 C C . ASP A 1 154 ? 12.661 -3.428 -13.433 1.00 83.50 154 ASP A C 1
ATOM 1183 O O . ASP A 1 154 ? 13.895 -3.377 -13.354 1.00 83.50 154 ASP A O 1
ATOM 1187 N N . ASP A 1 155 ? 11.912 -2.343 -13.606 1.00 79.12 155 ASP A N 1
ATOM 1188 C CA . ASP A 1 155 ? 12.415 -0.995 -13.917 1.00 79.12 155 ASP A CA 1
ATOM 1189 C C . ASP A 1 155 ? 13.168 -0.343 -12.741 1.00 79.12 155 ASP A C 1
ATOM 1191 O O . ASP A 1 155 ? 13.782 0.713 -12.884 1.00 79.12 155 ASP A O 1
ATOM 1195 N N . VAL A 1 156 ? 13.129 -0.978 -11.567 1.00 78.19 156 VAL A N 1
ATOM 1196 C CA . VAL A 1 156 ? 13.769 -0.517 -10.322 1.00 78.19 156 VAL A CA 1
ATOM 1197 C C . VAL A 1 156 ? 15.123 -1.203 -10.084 1.00 78.19 156 VAL A C 1
ATOM 1199 O O . VAL A 1 156 ? 15.847 -0.865 -9.150 1.00 78.19 156 VAL A O 1
ATOM 1202 N N . THR A 1 157 ? 15.489 -2.180 -10.916 1.00 77.25 157 THR A N 1
ATOM 1203 C CA . THR A 1 157 ? 16.753 -2.913 -10.764 1.00 77.25 157 THR A CA 1
ATOM 1204 C C . THR A 1 157 ? 17.921 -2.192 -11.440 1.00 77.25 157 THR A C 1
ATOM 1206 O O . THR A 1 157 ? 17.752 -1.474 -12.420 1.00 77.25 157 THR A O 1
ATOM 1209 N N . GLU A 1 158 ? 19.133 -2.399 -10.922 1.00 87.81 158 GLU A N 1
ATOM 1210 C CA . GLU A 1 158 ? 20.359 -1.745 -11.413 1.00 87.81 158 GLU A CA 1
ATOM 1211 C C . GLU A 1 158 ? 20.721 -2.133 -12.858 1.00 87.81 158 GLU A C 1
ATOM 1213 O O . GLU A 1 158 ? 21.446 -1.406 -13.536 1.00 87.81 158 GLU A O 1
ATOM 1218 N N . TYR A 1 159 ? 20.216 -3.274 -13.338 1.00 81.69 159 TYR A N 1
ATOM 1219 C CA . TYR A 1 159 ? 20.459 -3.777 -14.685 1.00 81.69 159 TYR A CA 1
ATOM 1220 C C . TYR A 1 159 ? 19.141 -4.054 -15.394 1.00 81.69 159 TYR A C 1
ATOM 1222 O O . TYR A 1 159 ? 18.328 -4.843 -14.922 1.00 81.69 159 TYR A O 1
ATOM 1230 N N . THR A 1 160 ? 18.976 -3.483 -16.585 1.00 87.25 160 THR A N 1
ATOM 1231 C CA . THR A 1 160 ? 17.840 -3.787 -17.456 1.00 87.25 160 THR A CA 1
ATOM 1232 C C . THR A 1 160 ? 18.197 -4.920 -18.414 1.00 87.25 160 THR A C 1
ATOM 1234 O O . THR A 1 160 ? 19.054 -4.765 -19.285 1.00 87.25 160 THR A O 1
ATOM 1237 N N . VAL A 1 161 ? 17.516 -6.058 -18.291 1.00 91.75 161 VAL A N 1
ATOM 1238 C CA . VAL A 1 161 ? 17.649 -7.202 -19.197 1.00 91.75 161 VAL A CA 1
ATOM 1239 C C . VAL A 1 161 ? 16.389 -7.326 -20.042 1.00 91.75 161 VAL A C 1
ATOM 1241 O O . VAL A 1 161 ? 15.274 -7.416 -19.530 1.00 91.75 161 VAL A O 1
ATOM 1244 N N . GLN A 1 162 ? 16.573 -7.379 -21.358 1.00 91.38 162 GLN A N 1
ATOM 1245 C CA . GLN A 1 162 ? 15.509 -7.641 -22.320 1.00 91.38 162 GLN A CA 1
ATOM 1246 C C . GLN A 1 162 ? 15.854 -8.884 -23.135 1.00 91.38 162 GLN A C 1
ATOM 1248 O O . GLN A 1 162 ? 17.001 -9.072 -23.540 1.00 91.38 162 GLN A O 1
ATOM 1253 N N . ALA A 1 163 ? 14.855 -9.719 -23.396 1.00 90.75 163 ALA A N 1
ATOM 1254 C CA . ALA A 1 163 ? 14.991 -10.905 -24.224 1.00 90.75 163 ALA A CA 1
ATOM 1255 C C . ALA A 1 163 ? 14.214 -10.769 -25.534 1.00 90.75 163 ALA A C 1
ATOM 1257 O O . ALA A 1 163 ? 13.107 -10.228 -25.574 1.00 90.75 163 ALA A O 1
ATOM 1258 N N . VAL A 1 164 ? 14.793 -11.319 -26.600 1.00 91.50 164 VAL A N 1
ATOM 1259 C CA . VAL A 1 164 ? 14.160 -11.502 -27.909 1.00 91.50 164 VAL A CA 1
ATOM 1260 C C . VAL A 1 164 ? 14.295 -12.970 -28.285 1.00 91.50 164 VAL A C 1
ATOM 1262 O O . VAL A 1 164 ? 15.392 -13.528 -28.246 1.00 91.50 164 VAL A O 1
ATOM 1265 N N . LYS A 1 165 ? 13.184 -13.614 -28.652 1.00 90.94 165 LYS A N 1
ATOM 1266 C CA . LYS A 1 165 ? 13.199 -14.992 -29.147 1.00 90.94 165 LYS A CA 1
ATOM 1267 C C . LYS A 1 165 ? 13.391 -14.981 -30.660 1.00 90.94 165 LYS A C 1
ATOM 1269 O O . LYS A 1 165 ? 12.534 -14.474 -31.380 1.00 90.94 165 LYS A O 1
ATOM 1274 N N . HIS A 1 166 ? 14.478 -15.587 -31.129 1.00 90.25 166 HIS A N 1
ATOM 1275 C CA . HIS A 1 166 ? 14.745 -15.821 -32.548 1.00 90.25 166 HIS A CA 1
ATOM 1276 C C . HIS A 1 166 ? 14.362 -17.251 -32.927 1.00 90.25 166 HIS A C 1
ATOM 1278 O O . HIS A 1 166 ? 14.759 -18.212 -32.271 1.00 90.25 166 HIS A O 1
ATOM 1284 N N . ILE A 1 167 ? 13.562 -17.381 -33.978 1.00 87.75 167 ILE A N 1
ATOM 1285 C CA . ILE A 1 167 ? 13.055 -18.643 -34.506 1.00 87.75 167 ILE A CA 1
ATOM 1286 C C . ILE A 1 167 ? 13.767 -18.907 -35.826 1.00 87.75 167 ILE A C 1
ATOM 1288 O O . ILE A 1 167 ? 13.757 -18.056 -36.718 1.00 87.75 167 ILE A O 1
ATOM 1292 N N . PHE A 1 168 ? 14.344 -20.098 -35.955 1.00 88.44 168 PHE A N 1
ATOM 1293 C CA . PHE A 1 168 ? 14.934 -20.611 -37.188 1.00 88.44 168 PHE A CA 1
ATOM 1294 C C . PHE A 1 168 ? 14.121 -21.813 -37.669 1.00 88.44 168 PHE A C 1
ATOM 1296 O O . PHE A 1 168 ? 13.448 -22.472 -36.876 1.00 88.44 168 PHE A O 1
ATOM 1303 N N . THR A 1 169 ? 14.187 -22.113 -38.963 1.00 80.88 169 THR A N 1
ATOM 1304 C CA . THR A 1 169 ? 13.332 -23.115 -39.627 1.00 80.88 169 THR A CA 1
ATOM 1305 C C . THR A 1 169 ? 13.338 -24.494 -38.961 1.00 80.88 169 THR A C 1
ATOM 1307 O O . THR A 1 169 ? 12.283 -25.110 -38.857 1.00 80.88 169 THR A O 1
ATOM 1310 N N . ASN A 1 170 ? 14.490 -24.952 -38.463 1.00 75.50 170 ASN A N 1
ATOM 1311 C CA . ASN A 1 170 ? 14.647 -26.273 -37.838 1.00 75.50 170 ASN A CA 1
ATOM 1312 C C . ASN A 1 170 ? 14.972 -26.221 -36.335 1.00 75.50 170 ASN A C 1
ATOM 1314 O O . ASN A 1 170 ? 15.294 -27.250 -35.744 1.00 75.50 170 ASN A O 1
ATOM 1318 N N . HIS A 1 171 ? 14.910 -25.043 -35.705 1.00 63.09 171 HIS A N 1
ATOM 1319 C CA . HIS A 1 171 ? 15.318 -24.872 -34.311 1.00 63.09 171 HIS A CA 1
ATOM 1320 C C . HIS A 1 171 ? 14.275 -24.067 -33.536 1.00 63.09 171 HIS A C 1
ATOM 1322 O O . HIS A 1 171 ? 14.292 -22.836 -33.507 1.00 63.09 171 HIS A O 1
ATOM 1328 N N . VAL A 1 172 ? 13.375 -24.800 -32.879 1.00 51.66 172 VAL A N 1
ATOM 1329 C CA . VAL A 1 172 ? 12.513 -24.302 -31.804 1.00 51.66 172 VAL A CA 1
ATOM 1330 C C . VAL A 1 172 ? 12.566 -25.325 -30.674 1.00 51.66 172 VAL A C 1
ATOM 1332 O O . VAL A 1 172 ? 12.185 -26.478 -30.865 1.00 51.66 172 VAL A O 1
ATOM 1335 N N . ARG A 1 173 ? 13.040 -24.909 -29.500 1.00 40.34 173 ARG A N 1
ATOM 1336 C CA . ARG A 1 173 ? 12.652 -25.519 -28.226 1.00 40.34 173 ARG A CA 1
ATOM 1337 C C . ARG A 1 173 ? 11.944 -24.472 -27.370 1.00 40.34 173 ARG A C 1
ATOM 1339 O O . ARG A 1 173 ? 12.113 -23.250 -27.630 1.00 40.34 173 ARG A O 1
#

Solvent-accessible surface area (backbone atoms only — not comparable to full-atom values): 10885 Å² total; per-residue (Å²): 114,68,49,58,51,52,51,51,45,43,38,50,28,68,76,33,69,87,48,28,68,63,37,47,56,55,34,61,56,34,56,72,47,94,48,62,69,34,21,52,52,22,51,53,46,46,55,40,76,71,74,54,55,71,72,56,42,40,55,76,62,69,44,71,84,51,55,48,68,71,50,46,50,50,52,50,51,54,52,65,72,60,80,60,78,92,56,78,89,62,74,83,78,40,65,71,48,90,68,71,81,86,51,78,76,80,71,70,82,74,88,63,96,66,79,79,79,61,84,72,73,75,73,81,69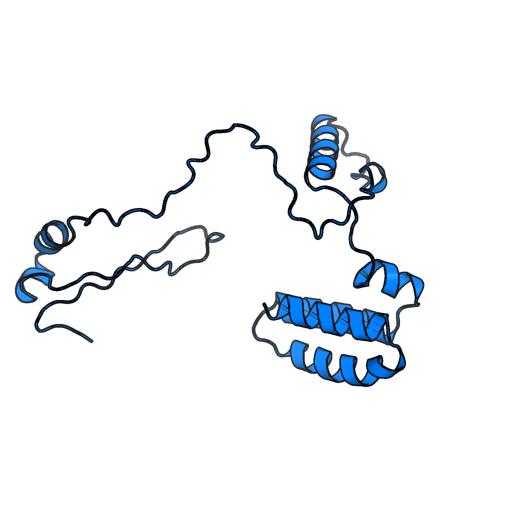,67,56,62,64,61,49,64,72,38,74,90,46,63,85,54,59,68,74,68,47,68,54,73,80,41,75,77,44,58,96,86,51,99,59,86,45,71,45,65,56,72,35,30,85,86,51,82,134

Secondary structure (DSSP, 8-state):
-HHHHHHHHHHHHHH-GGGHHHHHHHHHHHTT-S-HHHHHHHHHHHHHHHH--HHHHIIIIIS---B-HHHHHHHHHHHHHT--TTS---GGGSPBPSS-TTSPP---------------------HHHHHHT-GGGGGG-SEEEEPPPEE-S-TTSSS--EE--EEETTB--

Sequence (173 aa):
VRAAAVTALAKFGAQCAELRPSIQVLLKRCLLDSDDEVRDRATFYLTLLADAAAPVINNFVLDGLQVLPSSLERCLFDYVRGDSFNTPFDLRVVPVTSQPLSQPEKRAPVLADVPVEKPVVAKKEPYAEQLAQIPEFAQLGPLFHSSARVALTDDVTEYTVQAVKHIFTNHVR

pLDDT: mean 82.45, std 17.77, range [34.81, 97.94]

Organism: NCBI:txid51022

Mean predicted aligned error: 16.62 Å

Nearest PDB structures (foldseek):
  1w63-assembly1_A  TM=7.831E-01  e=9.800E-01  Mus musculus